Protein AF-A0A1I5HZZ1-F1 (afdb_monomer_lite)

Organism: Pseudonocardia ammonioxydans (NCBI:txid260086)

Sequence (172 aa):
MIRAGLGLAGTGWLLYQWGATQIGGWTLVTGLALVALAFKLRTWVHYKTVTVKTEGGHGPRYTAEHEIGHRKTAQHYGVPVGETWIAKDGSGNTKVYIPRDADPNLAGAIADGGRQAEGVGRDHYGCRSDQRTVRAAIRRGGDRKTIERMAADALRGGLGRDVDRLMNRGRL

Foldseek 3Di:
DDDDPPDPVVVVVVVVVVVVVVVVVVVVVVVVVVVVVVVVVCLVVFWDKDKQKFDFDDAQLLLLLLQLQLVLLCVVVVWDWDKWFADRRGIIITITIHTPPDQLLSQLLSLCRSVPSSHPPPPDPRSPVSVVSNVVSVVVVDDPVSSPVSSVVSCPVDCPVSSVVNVVPRMD

Secondary structure (DSSP, 8-state):
----SSHHHHHHHHHHHHHHHHHHHHHHHHHHHHHHHHHHHHHHHHEEEEEEEEPS-S-HHHHHHHHHHHHHHHHHTT--EEEEEE-TTS-EEEEEEEETTS-HHHHHHHHHHHHHHH-TT---GGGHHHHHHHHHHHHTT--HHHHHHHHHHHHTT-SHHHHHHHHHHSB-

pLDDT: mean 77.06, std 15.95, range [38.19, 96.19]

Structure (mmCIF, N/CA/C/O backbone):
data_AF-A0A1I5HZZ1-F1
#
_entry.id   AF-A0A1I5HZZ1-F1
#
loop_
_atom_site.group_PDB
_atom_site.id
_atom_site.type_symbol
_atom_site.label_atom_id
_atom_site.label_alt_id
_atom_site.label_comp_id
_atom_site.label_asym_id
_atom_site.label_entity_id
_atom_site.label_seq_id
_atom_site.pdbx_PDB_ins_code
_atom_site.Cartn_x
_atom_site.Cartn_y
_atom_site.Cartn_z
_atom_site.occupancy
_atom_site.B_iso_or_equiv
_atom_site.auth_seq_id
_atom_site.auth_comp_id
_atom_site.auth_asym_id
_atom_site.auth_atom_id
_atom_site.pdbx_PDB_model_num
ATOM 1 N N . MET A 1 1 ? -78.056 30.500 26.813 1.00 38.19 1 MET A N 1
ATOM 2 C CA . MET A 1 1 ? -76.830 31.157 26.308 1.00 38.19 1 MET A CA 1
ATOM 3 C C . MET A 1 1 ? -75.620 30.319 26.709 1.00 38.19 1 MET A C 1
ATOM 5 O O . MET A 1 1 ? -75.143 30.482 27.817 1.00 38.19 1 MET A O 1
ATOM 9 N N . ILE A 1 2 ? -75.154 29.386 25.870 1.00 45.94 2 ILE A N 1
ATOM 10 C CA . ILE A 1 2 ? -73.850 28.715 26.050 1.00 45.94 2 ILE A CA 1
ATOM 11 C C . ILE A 1 2 ? -73.292 28.435 24.652 1.00 45.94 2 ILE A C 1
ATOM 13 O O . ILE A 1 2 ? -73.740 27.505 23.989 1.00 45.94 2 ILE A O 1
ATOM 17 N N . ARG A 1 3 ? -72.368 29.269 24.165 1.00 45.94 3 ARG A N 1
ATOM 18 C CA . ARG A 1 3 ? -71.578 28.994 22.951 1.00 45.94 3 ARG A CA 1
ATOM 19 C C . ARG A 1 3 ? -70.377 29.945 22.878 1.00 45.94 3 ARG A C 1
ATOM 21 O O . ARG A 1 3 ? -70.405 30.923 22.148 1.00 45.94 3 ARG A O 1
ATOM 28 N N . ALA A 1 4 ? -69.339 29.679 23.673 1.00 46.47 4 ALA A N 1
ATOM 29 C CA . ALA A 1 4 ? -68.054 30.386 23.560 1.00 46.47 4 ALA A CA 1
ATOM 30 C C . ALA A 1 4 ? -66.855 29.609 24.158 1.00 46.47 4 ALA A C 1
ATOM 32 O O . ALA A 1 4 ? -65.923 30.221 24.660 1.00 46.47 4 ALA A O 1
ATOM 33 N N . GLY A 1 5 ? -66.870 28.267 24.157 1.00 46.94 5 GLY A N 1
ATOM 34 C CA . GLY A 1 5 ? -65.880 27.469 24.908 1.00 46.94 5 GLY A CA 1
ATOM 35 C C . GLY A 1 5 ? -64.911 26.589 24.107 1.00 46.94 5 GLY A C 1
ATOM 36 O O . GLY A 1 5 ? -64.039 25.983 24.712 1.00 46.94 5 GLY A O 1
ATOM 37 N N . LEU A 1 6 ? -65.042 26.466 22.779 1.00 47.16 6 LEU A N 1
ATOM 38 C CA . LEU A 1 6 ? -64.342 25.409 22.015 1.00 47.16 6 LEU A CA 1
ATOM 39 C C . LEU A 1 6 ? -63.227 25.895 21.067 1.00 47.16 6 LEU A C 1
ATOM 41 O O . LEU A 1 6 ? -62.548 25.072 20.464 1.00 47.16 6 LEU A O 1
ATOM 45 N N . GLY A 1 7 ? -62.993 27.206 20.941 1.00 45.53 7 GLY A N 1
ATOM 46 C CA . GLY A 1 7 ? -62.046 27.757 19.954 1.00 45.53 7 GLY A CA 1
ATOM 47 C C . GLY A 1 7 ? -60.572 27.820 20.382 1.00 45.53 7 GLY A C 1
ATOM 48 O O . GLY A 1 7 ? -59.697 27.869 19.524 1.00 45.53 7 GLY A O 1
ATOM 49 N N . LEU A 1 8 ? -60.279 27.813 21.688 1.00 49.84 8 LEU A N 1
ATOM 50 C CA . LEU A 1 8 ? -58.917 28.042 22.209 1.00 49.84 8 LEU A CA 1
ATOM 51 C C . LEU A 1 8 ? -58.166 26.754 22.587 1.00 49.84 8 LEU A C 1
ATOM 53 O O . LEU A 1 8 ? -56.939 26.736 22.586 1.00 49.84 8 LEU A O 1
ATOM 57 N N . ALA A 1 9 ? -58.879 25.658 22.862 1.00 51.81 9 ALA A N 1
ATOM 58 C CA . ALA A 1 9 ? -58.246 24.381 23.201 1.00 51.81 9 ALA A CA 1
ATOM 59 C C . ALA A 1 9 ? -57.642 23.676 21.967 1.00 51.81 9 ALA A C 1
ATOM 61 O O . ALA A 1 9 ? -56.579 23.065 22.058 1.00 51.81 9 ALA A O 1
ATOM 62 N N . GLY A 1 10 ? -58.282 23.797 20.796 1.00 48.94 10 GLY A N 1
ATOM 63 C CA . GLY A 1 10 ? -57.822 23.154 19.556 1.00 48.94 10 GLY A CA 1
ATOM 64 C C . GLY A 1 10 ? -56.589 23.813 18.925 1.00 48.94 10 GLY A C 1
ATOM 65 O O . GLY A 1 10 ? -55.725 23.124 18.387 1.00 48.94 10 GLY A O 1
ATOM 66 N N . THR A 1 11 ? -56.462 25.137 19.032 1.00 54.19 11 THR A N 1
ATOM 67 C CA . THR A 1 11 ? -55.308 25.898 18.521 1.00 54.19 11 THR A CA 1
ATOM 68 C C . THR A 1 11 ? -54.059 25.701 19.378 1.00 54.19 11 THR A C 1
ATOM 70 O O . THR A 1 11 ? -52.969 25.541 18.830 1.00 54.19 11 THR A O 1
ATOM 73 N N . GLY A 1 12 ? -54.206 25.609 20.705 1.00 51.59 12 GLY A N 1
ATOM 74 C CA . GLY A 1 12 ? -53.104 25.252 21.606 1.00 51.59 12 GLY A CA 1
ATOM 75 C C . GLY A 1 12 ? -52.553 23.842 21.355 1.00 51.59 12 GLY A C 1
ATOM 76 O O . GLY A 1 12 ? -51.338 23.650 21.346 1.00 51.59 12 GLY A O 1
ATOM 77 N N . TRP A 1 13 ? -53.427 22.868 21.070 1.00 52.28 13 TRP A N 1
ATOM 78 C CA . TRP A 1 13 ? -53.024 21.488 20.762 1.00 52.28 13 TRP A CA 1
ATOM 79 C C . TRP A 1 13 ? -52.240 21.375 19.446 1.00 52.28 13 TRP A C 1
ATOM 81 O O . TRP A 1 13 ? -51.224 20.683 19.382 1.00 52.28 13 TRP A O 1
ATOM 91 N N . LEU A 1 14 ? -52.667 22.097 18.404 1.00 54.00 14 LEU A N 1
ATOM 92 C CA . LEU A 1 14 ? -51.978 22.121 17.110 1.00 54.00 14 LEU A CA 1
ATOM 93 C C . LEU A 1 14 ? -50.608 22.809 17.192 1.00 54.00 14 LEU A C 1
ATOM 95 O O . LEU A 1 14 ? -49.645 22.302 16.621 1.00 54.00 14 LEU A O 1
ATOM 99 N N . LEU A 1 15 ? -50.486 23.907 17.947 1.00 54.59 15 LEU A N 1
ATOM 100 C CA . LEU A 1 15 ? -49.199 24.579 18.174 1.00 54.59 15 LEU A CA 1
ATOM 101 C C . LEU A 1 15 ? -48.235 23.721 19.007 1.00 54.59 15 LEU A C 1
ATOM 103 O O . LEU A 1 15 ? -47.040 23.690 18.714 1.00 54.59 15 LEU A O 1
ATOM 107 N N . TYR A 1 16 ? -48.746 22.978 19.993 1.00 57.38 16 TYR A N 1
ATOM 108 C CA . TYR A 1 16 ? -47.947 22.037 20.780 1.00 57.38 16 TYR A CA 1
ATOM 109 C C . TYR A 1 16 ? -47.425 20.874 19.925 1.00 57.38 16 TYR A C 1
ATOM 111 O O . TYR A 1 16 ? -46.239 20.552 19.988 1.00 57.38 16 TYR A O 1
ATOM 119 N N . GLN A 1 17 ? -48.266 20.285 19.065 1.00 53.75 17 GLN A N 1
ATOM 120 C CA . GLN A 1 17 ? -47.822 19.231 18.146 1.00 53.75 17 GLN A CA 1
ATOM 121 C C . GLN A 1 17 ? -46.825 19.736 17.098 1.00 53.75 17 GLN A C 1
ATOM 123 O O . GLN A 1 17 ? -45.867 19.024 16.785 1.00 53.75 17 GLN A O 1
ATOM 128 N N . TRP A 1 18 ? -47.003 20.958 16.587 1.00 54.66 18 TRP A N 1
ATOM 129 C CA . TRP A 1 18 ? -46.084 21.562 15.618 1.00 54.66 18 TRP A CA 1
ATOM 130 C C . TRP A 1 18 ? -44.724 21.905 16.249 1.00 54.66 18 TRP A C 1
ATOM 132 O O . TRP A 1 18 ? -43.676 21.594 15.685 1.00 54.66 18 TRP A O 1
ATOM 142 N N . GLY A 1 19 ? -44.720 22.449 17.470 1.00 54.47 19 GLY A N 1
ATOM 143 C CA . GLY A 1 19 ? -43.497 22.682 18.242 1.00 54.47 19 GLY A CA 1
ATOM 144 C C . GLY A 1 19 ? -42.768 21.382 18.598 1.00 54.47 19 GLY A C 1
ATOM 145 O O . GLY A 1 19 ? -41.557 21.284 18.414 1.00 54.47 19 GLY A O 1
ATOM 146 N N . ALA A 1 20 ? -43.499 20.351 19.032 1.00 57.69 20 ALA A N 1
ATOM 147 C CA . ALA A 1 20 ? -42.922 19.051 19.376 1.00 57.69 20 ALA A CA 1
ATOM 148 C C . ALA A 1 20 ? -42.320 18.323 18.159 1.00 57.69 20 ALA A C 1
ATOM 150 O O . ALA A 1 20 ? -41.257 17.712 18.277 1.00 57.69 20 ALA A O 1
ATOM 151 N N . THR A 1 21 ? -42.942 18.422 16.979 1.00 59.03 21 THR A N 1
ATOM 152 C CA . THR A 1 21 ? -42.395 17.835 15.740 1.00 59.03 21 THR A CA 1
ATOM 153 C C . THR A 1 21 ? -41.177 18.589 15.222 1.00 59.03 21 THR A C 1
ATOM 155 O O . THR A 1 21 ? -40.224 17.948 14.780 1.00 59.03 21 THR A O 1
ATOM 158 N N . GLN A 1 22 ? -41.144 19.921 15.328 1.00 56.81 22 GLN A N 1
ATOM 159 C CA . GLN A 1 22 ? -39.943 20.681 14.977 1.00 56.81 22 GLN A CA 1
ATOM 160 C C . GLN A 1 22 ? -38.786 20.386 15.935 1.00 56.81 22 GLN A C 1
ATOM 162 O O . GLN A 1 22 ? -37.688 20.079 15.476 1.00 56.81 22 GLN A O 1
ATOM 167 N N . ILE A 1 23 ? -39.019 20.399 17.250 1.00 61.19 23 ILE A N 1
ATOM 168 C CA . ILE A 1 23 ? -37.981 20.095 18.248 1.00 61.19 23 ILE A CA 1
ATOM 169 C C . ILE A 1 23 ? -37.481 18.652 18.086 1.00 61.19 23 ILE A C 1
ATOM 171 O O . ILE A 1 23 ? -36.270 18.423 18.069 1.00 61.19 23 ILE A O 1
ATOM 175 N N . GLY A 1 24 ? -38.382 17.685 17.889 1.00 60.75 24 GLY A N 1
ATOM 176 C CA . GLY A 1 24 ? -38.017 16.292 17.625 1.00 60.75 24 GLY A CA 1
ATOM 177 C C . GLY A 1 24 ? -37.206 16.131 16.336 1.00 60.75 24 GLY A C 1
ATOM 178 O O . GLY A 1 24 ? -36.183 15.448 16.339 1.00 60.75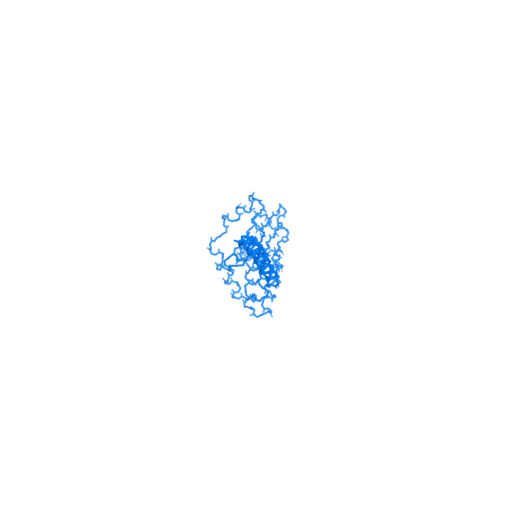 24 GLY A O 1
ATOM 179 N N . GLY A 1 25 ? -37.592 16.828 15.262 1.00 61.91 25 GLY A N 1
ATOM 180 C CA . GLY A 1 25 ? -36.862 16.845 13.993 1.00 61.91 25 GLY A CA 1
ATOM 181 C C . GLY A 1 25 ? -35.453 17.429 14.121 1.00 61.91 25 GLY A C 1
ATOM 182 O O . GLY A 1 25 ? -34.486 16.804 13.687 1.00 61.91 25 GLY A O 1
ATOM 183 N N . TRP A 1 26 ? -35.305 18.579 14.786 1.00 61.75 26 TRP A N 1
ATOM 184 C CA . TRP A 1 26 ? -33.999 19.201 15.029 1.00 61.75 26 TRP A CA 1
ATOM 185 C C . TRP A 1 26 ? -33.100 18.350 15.927 1.00 61.75 26 TRP A C 1
ATOM 187 O O . TRP A 1 26 ? -31.900 18.254 15.664 1.00 61.75 26 TRP A O 1
ATOM 197 N N . THR A 1 27 ? -33.664 17.683 16.936 1.00 68.00 27 THR A N 1
ATOM 198 C CA . THR A 1 27 ? -32.919 16.773 17.826 1.00 68.00 27 THR A CA 1
ATOM 199 C C . THR A 1 27 ? -32.408 15.545 17.068 1.00 68.00 27 THR A C 1
ATOM 201 O O . THR A 1 27 ? -31.275 15.112 17.263 1.00 68.00 27 THR A O 1
ATOM 204 N N . LEU A 1 28 ? -33.210 15.008 16.147 1.00 67.88 28 LEU A N 1
ATOM 205 C CA . LEU A 1 28 ? -32.839 13.844 15.341 1.00 67.88 28 LEU A CA 1
ATOM 206 C C . LEU A 1 28 ? -31.775 14.202 14.289 1.00 67.88 28 LEU A C 1
ATOM 208 O O . LEU A 1 28 ? -30.799 13.472 14.126 1.00 67.88 28 LEU A O 1
ATOM 212 N N . VAL A 1 29 ? -31.901 15.366 13.642 1.00 70.38 29 VAL A N 1
ATOM 213 C CA . VAL A 1 29 ? -30.904 15.882 12.686 1.00 70.38 29 VAL A CA 1
ATOM 214 C C . VAL A 1 29 ? -29.573 16.187 13.376 1.00 70.38 29 VAL A C 1
ATOM 216 O O . VAL A 1 29 ? -28.522 15.770 12.890 1.00 70.38 29 VAL A O 1
ATOM 219 N N . THR A 1 30 ? -29.592 16.869 14.524 1.00 72.44 30 THR A N 1
ATOM 220 C CA . THR A 1 30 ? -28.363 17.158 15.286 1.00 72.44 30 THR A CA 1
ATOM 221 C C . THR A 1 30 ? -27.743 15.892 15.871 1.00 72.44 30 THR A C 1
ATOM 223 O O . THR A 1 30 ? -26.526 15.733 15.794 1.00 72.44 30 THR A O 1
ATOM 226 N N . GLY A 1 31 ? -28.550 14.945 16.360 1.00 69.00 31 GLY A N 1
ATOM 227 C CA . GLY A 1 31 ? -28.080 13.634 16.811 1.00 69.00 31 GLY A CA 1
ATOM 228 C C . GLY A 1 31 ? -27.368 12.854 15.703 1.00 69.00 31 GLY A C 1
ATOM 229 O O . GLY A 1 31 ? -26.241 12.398 15.895 1.00 69.00 31 GLY A O 1
ATOM 230 N N . LEU A 1 32 ? -27.965 12.768 14.510 1.00 75.94 32 LEU A N 1
ATOM 231 C CA . LEU A 1 32 ? -27.339 12.120 13.352 1.00 75.94 32 LEU A CA 1
ATOM 232 C C . LEU A 1 32 ? -26.068 12.847 12.894 1.00 75.94 32 LEU A C 1
ATOM 234 O O . LEU A 1 32 ? -25.077 12.194 12.566 1.00 75.94 32 LEU A O 1
ATOM 238 N N . ALA A 1 33 ? -26.058 14.182 12.914 1.00 72.88 33 ALA A N 1
ATOM 239 C CA . ALA A 1 33 ? -24.875 14.971 12.580 1.00 72.88 33 ALA A CA 1
ATOM 240 C C . ALA A 1 33 ? -23.726 14.742 13.577 1.00 72.88 33 ALA A C 1
ATOM 242 O O . ALA A 1 33 ? -22.576 14.602 13.160 1.00 72.88 33 ALA A O 1
ATOM 243 N N . LEU A 1 34 ? -24.022 14.641 14.876 1.00 73.50 34 LEU A N 1
ATOM 244 C CA . LEU A 1 34 ? -23.034 14.331 15.913 1.00 73.50 34 LEU A CA 1
ATOM 245 C C . LEU A 1 34 ? -22.502 12.901 15.787 1.00 73.50 34 LEU A C 1
ATOM 247 O O . LEU A 1 34 ? -21.299 12.694 15.931 1.00 73.50 34 LEU A O 1
ATOM 251 N N . VAL A 1 35 ? -23.351 11.925 15.450 1.00 71.38 35 VAL A N 1
ATOM 252 C CA . VAL A 1 35 ? -22.917 10.545 15.171 1.00 71.38 35 VAL A CA 1
ATOM 253 C C . VAL A 1 35 ? -22.02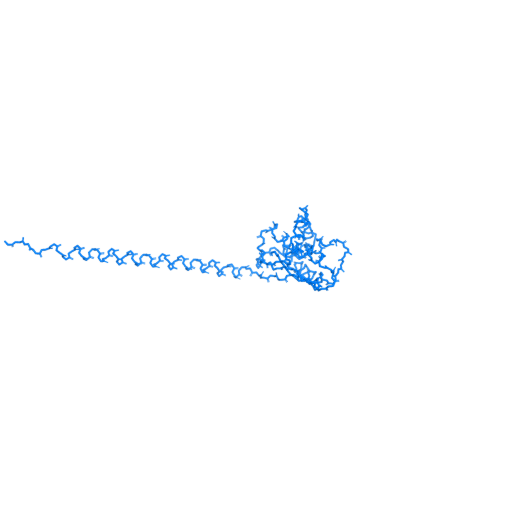8 10.492 13.926 1.00 71.38 35 VAL A C 1
ATOM 255 O O . VAL A 1 35 ? -20.971 9.862 13.955 1.00 71.38 35 VAL A O 1
ATOM 258 N N . ALA A 1 36 ? -22.392 11.198 12.853 1.00 67.81 36 ALA A N 1
ATOM 259 C CA . ALA A 1 36 ? -21.577 11.290 11.643 1.00 67.81 36 ALA A CA 1
ATOM 260 C C . ALA A 1 36 ? -20.233 11.991 11.905 1.00 67.81 36 ALA A C 1
ATOM 262 O O . ALA A 1 36 ? -19.191 11.542 11.420 1.00 67.81 36 ALA A O 1
ATOM 263 N N . LEU A 1 37 ? -20.231 13.056 12.711 1.00 70.69 37 LEU A N 1
ATOM 264 C CA . LEU A 1 37 ? -19.018 13.752 13.131 1.00 70.69 37 LEU A CA 1
ATOM 265 C C . LEU A 1 37 ? -18.139 12.859 14.014 1.00 70.69 37 LEU A C 1
ATOM 267 O O . LEU A 1 37 ? -16.935 12.795 13.787 1.00 70.69 37 LEU A O 1
ATOM 271 N N . ALA A 1 38 ? -18.718 12.125 14.964 1.00 68.44 38 ALA A N 1
ATOM 272 C CA . ALA A 1 38 ? -18.000 11.177 15.813 1.00 68.44 38 ALA A CA 1
ATOM 273 C C . ALA A 1 38 ? -17.410 10.019 14.997 1.00 68.44 38 ALA A C 1
ATOM 275 O O . ALA A 1 38 ? -16.262 9.636 15.216 1.00 68.44 38 ALA A O 1
ATOM 276 N N . PHE A 1 39 ? -18.144 9.509 14.006 1.00 65.06 39 PHE A N 1
ATOM 277 C CA . PHE A 1 39 ? -17.643 8.505 13.069 1.00 65.06 39 PHE A CA 1
ATOM 278 C C . PHE A 1 39 ? -16.470 9.050 12.244 1.00 65.06 39 PHE A C 1
ATOM 280 O O . PHE A 1 39 ? -15.431 8.399 12.136 1.00 65.06 39 PHE A O 1
ATOM 287 N N . LYS A 1 40 ? -16.587 10.282 11.732 1.00 59.25 40 LYS A N 1
ATOM 288 C CA . LYS A 1 40 ? -15.519 10.964 10.989 1.00 59.25 40 LYS A CA 1
ATOM 289 C C . LYS A 1 40 ? -14.298 11.250 11.870 1.00 59.25 40 LYS A C 1
ATOM 291 O O . LYS A 1 40 ? -13.174 11.037 11.446 1.00 59.25 40 LYS A O 1
ATOM 296 N N . LEU A 1 41 ? -14.479 11.678 13.114 1.00 60.53 41 LEU A N 1
ATOM 297 C CA . LEU A 1 41 ? -13.366 11.893 14.041 1.00 60.53 41 LEU A CA 1
ATOM 298 C C . LEU A 1 41 ? -12.702 10.568 14.432 1.00 60.53 41 LEU A C 1
ATOM 300 O O . LEU A 1 41 ? -11.476 10.485 14.462 1.00 60.53 41 LEU A O 1
ATOM 304 N N . ARG A 1 42 ? -13.480 9.502 14.651 1.00 57.31 42 ARG A N 1
ATOM 305 C CA . ARG A 1 42 ? -12.950 8.167 14.954 1.00 57.31 42 ARG A CA 1
ATOM 306 C C . ARG A 1 42 ? -12.087 7.622 13.816 1.00 57.31 42 ARG A C 1
ATOM 308 O O . ARG A 1 42 ? -11.000 7.115 14.086 1.00 57.31 42 ARG A O 1
ATOM 315 N N . THR A 1 43 ? -12.510 7.775 12.560 1.00 56.81 43 THR A N 1
ATOM 316 C CA . THR A 1 43 ? -11.700 7.365 11.399 1.00 56.81 43 THR A CA 1
ATOM 317 C C . THR A 1 43 ? -10.430 8.203 11.240 1.00 56.81 43 THR A C 1
ATOM 319 O O . THR A 1 43 ? -9.409 7.685 10.807 1.00 56.81 43 THR A O 1
ATOM 322 N N . TRP A 1 44 ? -10.412 9.464 11.665 1.00 54.72 44 TRP A N 1
ATOM 323 C CA . TRP A 1 44 ? -9.178 10.261 11.656 1.00 54.72 44 TRP A CA 1
ATOM 324 C C . TRP A 1 44 ? -8.225 9.929 12.812 1.00 54.72 44 TRP A C 1
ATOM 326 O O . TRP A 1 44 ? -7.007 9.968 12.642 1.00 54.72 44 TRP A O 1
ATOM 336 N N . VAL A 1 45 ? -8.752 9.569 13.984 1.00 56.44 45 VAL A N 1
ATOM 337 C CA . VAL A 1 45 ? -7.934 9.193 15.150 1.00 56.44 45 VAL A CA 1
ATOM 338 C C . VAL A 1 45 ? -7.334 7.794 14.988 1.00 56.44 45 VAL A C 1
ATOM 340 O O . VAL A 1 45 ? -6.201 7.565 15.411 1.00 56.44 45 VAL A O 1
ATOM 343 N N . HIS A 1 46 ? -8.066 6.858 14.380 1.00 56.97 46 HIS A N 1
ATOM 344 C CA . HIS A 1 46 ? -7.643 5.456 14.297 1.00 56.97 46 HIS A CA 1
ATOM 345 C C . HIS A 1 46 ? -6.671 5.171 13.157 1.00 56.97 46 HIS A C 1
ATOM 347 O O . HIS A 1 46 ? -5.948 4.190 13.242 1.00 56.97 46 HIS A O 1
ATOM 353 N N . TYR A 1 47 ? -6.591 6.014 12.129 1.00 54.94 47 TYR A N 1
ATOM 354 C CA . TYR A 1 47 ? -5.755 5.749 10.961 1.00 54.94 47 TYR A CA 1
ATOM 355 C C . TYR A 1 47 ? -4.539 6.683 10.914 1.00 54.94 47 TYR A C 1
ATOM 357 O O . TYR A 1 47 ? -4.594 7.860 11.272 1.00 54.94 47 TYR A O 1
ATOM 365 N N . LYS A 1 48 ? -3.401 6.145 10.481 1.00 64.81 48 LYS A N 1
ATOM 366 C CA . LYS A 1 48 ? -2.201 6.889 10.111 1.00 64.81 48 LYS A CA 1
ATOM 367 C C . LYS A 1 48 ? -2.097 6.874 8.590 1.00 64.81 48 LYS A C 1
ATOM 369 O O . LYS A 1 48 ? -2.005 5.810 7.981 1.00 64.81 48 LYS A O 1
ATOM 374 N N . THR A 1 49 ? -2.065 8.054 7.981 1.00 61.25 49 THR A N 1
ATOM 375 C CA . THR A 1 49 ? -1.706 8.180 6.566 1.00 61.25 49 THR A CA 1
ATOM 376 C C . THR A 1 49 ? -0.238 7.808 6.408 1.00 61.25 49 THR A C 1
ATOM 378 O O . THR A 1 49 ? 0.637 8.447 7.003 1.00 61.25 49 THR A O 1
ATOM 381 N N . VAL A 1 50 ? 0.034 6.768 5.628 1.00 62.88 50 VAL A N 1
ATOM 382 C CA . VAL A 1 50 ? 1.389 6.394 5.229 1.00 62.88 50 VAL A CA 1
ATOM 383 C C . VAL A 1 50 ? 1.497 6.645 3.734 1.00 62.88 50 VAL A C 1
ATOM 385 O O . VAL A 1 50 ? 0.770 6.077 2.924 1.00 62.88 50 VAL A O 1
ATOM 388 N N . THR A 1 51 ? 2.378 7.575 3.399 1.00 64.75 51 THR A N 1
ATOM 389 C CA . THR A 1 51 ? 2.710 7.942 2.027 1.00 64.75 51 THR A CA 1
ATOM 390 C C . THR A 1 51 ? 3.946 7.143 1.655 1.00 64.75 51 THR A C 1
ATOM 392 O O . THR A 1 51 ? 5.016 7.387 2.222 1.00 64.75 51 THR A O 1
ATOM 395 N N . VAL A 1 52 ? 3.787 6.169 0.766 1.00 62.81 52 VAL A N 1
ATOM 396 C CA . VAL A 1 52 ? 4.895 5.358 0.264 1.00 62.81 52 VAL A CA 1
ATOM 397 C C . VAL A 1 52 ? 5.327 5.956 -1.069 1.00 62.81 52 VAL A C 1
ATOM 399 O O . VAL A 1 52 ? 4.477 6.202 -1.919 1.00 62.81 52 VAL A O 1
ATOM 402 N N . LYS A 1 53 ? 6.610 6.307 -1.188 1.00 62.25 53 LYS A N 1
ATOM 403 C CA . LYS A 1 53 ? 7.147 7.065 -2.323 1.00 62.25 53 LYS A CA 1
ATOM 404 C C . LYS A 1 53 ? 8.323 6.332 -2.936 1.00 62.25 53 LYS A C 1
ATOM 406 O O . LYS A 1 53 ? 9.304 6.091 -2.228 1.00 62.25 53 LYS A O 1
ATOM 411 N N . THR A 1 54 ? 8.290 6.164 -4.250 1.00 57.81 54 THR A N 1
ATOM 412 C CA . THR A 1 54 ? 9.489 5.884 -5.039 1.00 57.81 54 THR A CA 1
ATOM 413 C C . THR A 1 54 ? 10.137 7.199 -5.492 1.00 57.81 54 THR A C 1
ATOM 415 O O . THR A 1 54 ? 9.542 7.988 -6.232 1.00 57.81 54 THR A O 1
ATOM 418 N N . GLU A 1 55 ? 11.376 7.453 -5.061 1.00 61.31 55 GLU A N 1
ATOM 419 C CA . GLU A 1 55 ? 12.214 8.524 -5.627 1.00 61.31 55 GLU A CA 1
ATOM 420 C C . GLU A 1 55 ? 12.587 8.158 -7.080 1.00 61.31 55 GLU A C 1
ATOM 422 O O . GLU A 1 55 ? 12.742 6.981 -7.390 1.00 61.31 55 GLU A O 1
ATOM 427 N N . GLY A 1 56 ? 12.655 9.128 -8.000 1.00 52.00 56 GLY A N 1
ATOM 428 C CA . GLY A 1 56 ? 12.859 8.861 -9.435 1.00 52.00 56 GLY A CA 1
ATOM 429 C C . GLY A 1 56 ? 14.158 8.102 -9.765 1.00 52.00 56 GLY A C 1
ATOM 430 O O . GLY A 1 56 ? 15.068 8.013 -8.944 1.00 52.00 56 GLY A O 1
ATOM 431 N N . GLY A 1 57 ? 14.256 7.570 -10.993 1.00 54.72 57 GLY A N 1
ATOM 432 C CA . GLY A 1 57 ? 15.467 6.887 -11.492 1.00 54.72 57 GLY A CA 1
ATOM 433 C C . GLY A 1 57 ? 15.285 5.443 -11.980 1.00 54.72 57 GLY A C 1
ATOM 434 O O . GLY A 1 57 ? 16.257 4.829 -12.411 1.00 54.72 57 GLY A O 1
ATOM 435 N N . HIS A 1 58 ? 14.061 4.903 -11.950 1.00 62.59 58 HIS A N 1
ATOM 436 C CA . HIS A 1 58 ? 13.790 3.483 -12.238 1.00 62.59 58 HIS A CA 1
ATOM 437 C C . HIS A 1 58 ? 13.115 3.234 -13.591 1.00 62.59 58 HIS A C 1
ATOM 439 O O . HIS A 1 58 ? 13.100 2.107 -14.061 1.00 62.59 58 HIS A O 1
ATOM 445 N N . GLY A 1 59 ? 12.600 4.277 -14.249 1.00 75.75 59 GLY A N 1
ATOM 446 C CA . GLY A 1 59 ? 11.784 4.167 -15.459 1.00 75.75 59 GLY A CA 1
ATOM 447 C C . GLY A 1 59 ? 10.285 4.044 -15.126 1.00 75.75 59 GLY A C 1
ATOM 448 O O . GLY A 1 59 ? 9.927 3.288 -14.224 1.00 75.75 59 GLY A O 1
ATOM 449 N N . PRO A 1 60 ? 9.380 4.740 -15.845 1.00 82.12 60 PRO A N 1
ATOM 450 C CA . PRO A 1 60 ? 7.972 4.871 -15.442 1.00 82.12 60 PRO A CA 1
ATOM 451 C C . PRO A 1 60 ? 7.220 3.551 -15.238 1.00 82.12 60 PRO A C 1
ATOM 453 O O . PRO A 1 60 ? 6.369 3.460 -14.359 1.00 82.12 60 PRO A O 1
ATOM 456 N N . ARG A 1 61 ? 7.548 2.513 -16.020 1.00 85.88 61 ARG A N 1
ATOM 457 C CA . ARG A 1 61 ? 6.901 1.199 -15.904 1.00 85.88 61 ARG A CA 1
ATOM 458 C C . ARG A 1 61 ? 7.237 0.494 -14.592 1.00 85.88 61 ARG A C 1
ATOM 460 O O . ARG A 1 61 ? 6.345 -0.072 -13.975 1.00 85.88 61 ARG A O 1
ATOM 467 N N . TYR A 1 62 ? 8.489 0.567 -14.157 1.00 85.12 62 TYR A N 1
ATOM 468 C CA . TYR A 1 62 ? 8.920 -0.050 -12.905 1.00 85.12 62 TYR A CA 1
ATOM 469 C C . TYR A 1 62 ? 8.322 0.665 -11.706 1.00 85.12 62 TYR A C 1
ATOM 471 O O . TYR A 1 62 ? 7.778 0.031 -10.811 1.00 85.12 62 TYR A O 1
ATOM 479 N N . THR A 1 63 ? 8.312 1.994 -11.745 1.00 86.88 63 THR A N 1
ATOM 480 C CA . THR A 1 63 ? 7.599 2.798 -10.754 1.00 86.88 63 THR A CA 1
ATOM 481 C C . THR A 1 63 ? 6.116 2.437 -10.715 1.00 86.88 63 THR A C 1
ATOM 483 O O . THR A 1 63 ? 5.539 2.314 -9.643 1.00 86.88 63 THR A O 1
ATOM 486 N N . ALA A 1 64 ? 5.485 2.195 -11.867 1.00 88.88 64 ALA A N 1
ATOM 487 C CA . ALA A 1 64 ? 4.100 1.743 -11.897 1.00 88.88 64 ALA A CA 1
ATOM 488 C C . ALA A 1 64 ? 3.923 0.361 -11.251 1.00 88.88 64 ALA A C 1
ATOM 490 O O . ALA A 1 64 ? 3.005 0.186 -10.457 1.00 88.88 64 ALA A O 1
ATOM 491 N N . GLU A 1 65 ? 4.787 -0.610 -11.550 1.00 90.00 65 GLU A N 1
ATOM 492 C CA . GLU A 1 65 ? 4.773 -1.933 -10.907 1.00 90.00 65 GLU A CA 1
ATOM 493 C C . GLU A 1 65 ? 4.921 -1.815 -9.385 1.00 90.00 65 GLU A C 1
ATOM 495 O O . GLU A 1 65 ? 4.103 -2.363 -8.644 1.00 90.00 65 GLU A O 1
ATOM 500 N N . HIS A 1 66 ? 5.883 -1.016 -8.929 1.00 90.62 66 HIS A N 1
ATOM 501 C CA . HIS A 1 66 ? 6.149 -0.737 -7.522 1.00 90.62 66 HIS A CA 1
ATOM 502 C C . HIS A 1 66 ? 4.937 -0.118 -6.802 1.00 90.62 66 HIS A C 1
ATOM 504 O O . HIS A 1 66 ? 4.454 -0.641 -5.795 1.00 90.62 66 HIS A O 1
ATOM 510 N N . GLU A 1 67 ? 4.370 0.959 -7.346 1.00 91.25 67 GLU A N 1
ATOM 511 C CA . GLU A 1 67 ? 3.230 1.649 -6.734 1.00 91.25 67 GLU A CA 1
ATOM 512 C C . GLU A 1 67 ? 1.954 0.787 -6.741 1.00 91.25 67 GLU A C 1
ATOM 514 O O . GLU A 1 67 ? 1.186 0.758 -5.770 1.00 91.25 67 GLU A O 1
ATOM 519 N N . ILE A 1 68 ? 1.749 -0.003 -7.800 1.00 92.62 68 ILE A N 1
ATOM 520 C CA . ILE A 1 68 ? 0.684 -1.012 -7.840 1.00 92.62 68 ILE A CA 1
ATOM 521 C C . ILE A 1 68 ? 0.906 -2.100 -6.788 1.00 92.62 68 ILE A C 1
ATOM 523 O O . ILE A 1 68 ? -0.075 -2.570 -6.207 1.00 92.62 68 ILE A O 1
ATOM 527 N N . GLY A 1 69 ? 2.155 -2.468 -6.503 1.00 93.25 69 GLY A N 1
ATOM 528 C CA . GLY A 1 69 ? 2.510 -3.404 -5.441 1.00 93.25 69 GLY A CA 1
ATOM 529 C C . GLY A 1 69 ? 1.979 -2.963 -4.078 1.00 93.25 69 GLY A C 1
ATOM 530 O O . GLY A 1 69 ? 1.248 -3.710 -3.425 1.00 93.25 69 GLY A O 1
ATOM 531 N N . HIS A 1 70 ? 2.250 -1.717 -3.677 1.00 93.31 70 HIS A N 1
ATOM 532 C CA . HIS A 1 70 ? 1.700 -1.154 -2.436 1.00 93.31 70 HIS A CA 1
ATOM 533 C C . HIS A 1 70 ? 0.174 -1.132 -2.440 1.00 93.31 70 HIS A C 1
ATOM 535 O O . HIS A 1 70 ? -0.464 -1.554 -1.469 1.00 93.31 70 HIS A O 1
ATOM 541 N N . ARG A 1 71 ? -0.418 -0.651 -3.541 1.00 94.12 71 ARG A N 1
ATOM 542 C CA . ARG A 1 71 ? -1.871 -0.542 -3.690 1.00 94.12 71 ARG A CA 1
ATOM 543 C C . ARG A 1 71 ? -2.550 -1.896 -3.533 1.00 94.12 71 ARG A C 1
ATOM 545 O O . ARG A 1 71 ? -3.521 -1.996 -2.785 1.00 94.12 71 ARG A O 1
ATOM 552 N N . LYS A 1 72 ? -2.063 -2.925 -4.226 1.00 94.12 72 LYS A N 1
ATOM 553 C CA . LYS A 1 72 ? -2.659 -4.262 -4.180 1.00 94.12 72 LYS A CA 1
ATOM 554 C C . LYS A 1 72 ? -2.537 -4.893 -2.814 1.00 94.12 72 LYS A C 1
ATOM 556 O O . LYS A 1 72 ? -3.533 -5.409 -2.318 1.00 94.12 72 LYS A O 1
ATOM 561 N N . THR A 1 73 ? -1.372 -4.795 -2.184 1.00 94.44 73 THR A N 1
ATOM 562 C CA . THR A 1 73 ? -1.200 -5.331 -0.834 1.00 94.44 73 THR A CA 1
ATOM 563 C C . THR A 1 73 ? -2.125 -4.646 0.162 1.00 94.44 73 THR A C 1
ATOM 565 O O . THR A 1 73 ? -2.761 -5.322 0.966 1.00 94.44 73 THR A O 1
ATOM 568 N N . ALA A 1 74 ? -2.292 -3.325 0.070 1.00 93.38 74 ALA A N 1
ATOM 569 C CA . ALA A 1 74 ? -3.255 -2.613 0.902 1.00 93.38 74 ALA A CA 1
ATOM 570 C C . ALA A 1 74 ? -4.699 -3.085 0.648 1.00 93.38 74 ALA A C 1
ATOM 572 O O . ALA A 1 74 ? -5.398 -3.448 1.593 1.00 93.38 74 ALA A O 1
ATOM 573 N N . GLN A 1 75 ? -5.129 -3.153 -0.615 1.00 93.44 75 GLN A N 1
ATOM 574 C CA . GLN A 1 75 ? -6.484 -3.583 -0.979 1.00 93.44 75 GLN A CA 1
ATOM 575 C C . GLN A 1 75 ? -6.790 -5.023 -0.552 1.00 93.44 75 GLN A C 1
ATOM 577 O O . GLN A 1 75 ? -7.881 -5.283 -0.050 1.00 93.44 75 GLN A O 1
ATOM 582 N N . HIS A 1 76 ? -5.831 -5.938 -0.716 1.00 94.62 76 HIS A N 1
ATOM 583 C CA . HIS A 1 76 ? -5.970 -7.348 -0.336 1.00 94.62 76 HIS A CA 1
ATOM 584 C C . HIS A 1 76 ? -6.277 -7.514 1.153 1.00 94.62 76 HIS A C 1
ATOM 586 O O . HIS A 1 76 ? -7.133 -8.309 1.528 1.00 94.62 76 HIS A O 1
ATOM 592 N N . TYR A 1 77 ? -5.643 -6.701 1.999 1.00 92.81 77 TYR A N 1
ATOM 593 C CA . TYR A 1 77 ? -5.855 -6.709 3.447 1.00 92.81 77 TYR A CA 1
ATOM 594 C C . TYR A 1 77 ? -6.901 -5.692 3.929 1.00 92.81 77 TYR A C 1
ATOM 596 O O . TYR A 1 77 ? -6.936 -5.353 5.112 1.00 92.81 77 TYR A O 1
ATOM 604 N N . GLY A 1 78 ? -7.756 -5.187 3.033 1.00 91.31 78 GLY A N 1
ATOM 605 C CA . GLY A 1 78 ? -8.853 -4.282 3.390 1.00 91.31 78 GLY A CA 1
ATOM 606 C C . GLY A 1 78 ? -8.404 -2.901 3.879 1.00 91.31 78 GLY A C 1
ATOM 607 O O . GLY A 1 78 ? -9.185 -2.186 4.506 1.00 91.31 78 GLY A O 1
ATOM 608 N N . VAL A 1 79 ? -7.160 -2.507 3.603 1.00 90.69 79 VAL A N 1
ATOM 609 C CA . VAL A 1 79 ? -6.622 -1.192 3.956 1.00 90.69 79 VAL A CA 1
ATOM 610 C C . VAL A 1 79 ? -7.058 -0.172 2.901 1.00 90.69 79 VAL A C 1
ATOM 612 O O . VAL A 1 79 ? -6.766 -0.356 1.715 1.00 90.69 79 VAL A O 1
ATOM 615 N N . PRO A 1 80 ? -7.731 0.925 3.296 1.00 89.25 80 PRO A N 1
ATOM 616 C CA . PRO A 1 80 ? -8.143 1.948 2.349 1.00 89.25 80 PRO A CA 1
ATOM 617 C C . PRO A 1 80 ? -6.942 2.569 1.626 1.00 89.25 80 PRO A C 1
ATOM 619 O O . PRO A 1 80 ? -5.944 2.952 2.245 1.00 89.25 80 PRO A O 1
ATOM 622 N N . VAL A 1 81 ? -7.074 2.715 0.308 1.00 89.00 81 VAL A N 1
ATOM 623 C CA . VAL A 1 81 ? -6.105 3.398 -0.557 1.00 89.00 81 VAL A CA 1
ATOM 624 C C . VAL A 1 81 ? -6.716 4.717 -1.011 1.00 89.00 81 VAL A C 1
ATOM 626 O O . VAL A 1 81 ? -7.866 4.746 -1.442 1.00 89.00 81 VAL A O 1
ATOM 629 N N . GLY A 1 82 ? -5.960 5.806 -0.891 1.00 87.56 82 GLY A N 1
ATOM 630 C CA . GLY A 1 82 ? -6.403 7.133 -1.314 1.00 87.56 82 GLY A CA 1
ATOM 631 C C . GLY A 1 82 ? -6.121 7.395 -2.785 1.00 87.56 82 GLY A C 1
ATOM 632 O O . GLY A 1 82 ? -7.034 7.553 -3.583 1.00 87.56 82 GLY A O 1
ATOM 633 N N . GLU A 1 83 ? -4.840 7.464 -3.129 1.00 88.69 83 GLU A N 1
ATOM 634 C CA . GLU A 1 83 ? -4.374 7.815 -4.468 1.00 88.69 83 GLU A CA 1
ATOM 635 C C . GLU A 1 83 ? -3.076 7.068 -4.756 1.00 88.69 83 GLU A C 1
ATOM 637 O O . GLU A 1 83 ? -2.196 7.007 -3.891 1.00 88.69 83 GLU A O 1
ATOM 642 N N . THR A 1 84 ? -2.962 6.553 -5.976 1.00 91.50 84 THR A N 1
ATOM 643 C CA . THR A 1 84 ? -1.737 5.987 -6.546 1.00 91.50 84 THR A CA 1
ATOM 644 C C . THR A 1 84 ? -1.415 6.773 -7.813 1.00 91.50 84 THR A C 1
ATOM 646 O O . THR A 1 84 ? -2.264 6.855 -8.697 1.00 91.50 84 THR A O 1
ATOM 649 N N . TRP A 1 85 ? -0.220 7.343 -7.939 1.00 91.56 85 TRP A N 1
ATOM 650 C CA . TRP A 1 85 ? 0.188 8.068 -9.147 1.00 91.56 85 TRP A CA 1
ATOM 651 C C . TRP A 1 85 ? 1.640 7.794 -9.528 1.00 91.56 85 TRP A C 1
ATOM 653 O O . TRP A 1 85 ? 2.451 7.406 -8.689 1.00 91.56 85 TRP A O 1
ATOM 663 N N . ILE A 1 86 ? 1.950 8.026 -10.804 1.00 87.94 86 ILE A N 1
ATOM 664 C CA . ILE A 1 86 ? 3.312 8.036 -11.347 1.00 87.94 86 ILE A CA 1
ATOM 665 C C . ILE A 1 86 ? 3.537 9.314 -12.158 1.00 87.94 86 ILE A C 1
ATOM 667 O O . ILE A 1 86 ? 2.644 9.787 -12.865 1.00 87.94 86 ILE A O 1
ATOM 671 N N . ALA A 1 87 ? 4.727 9.887 -12.056 1.00 84.69 87 ALA A N 1
ATOM 672 C CA . ALA A 1 87 ? 5.160 11.002 -12.880 1.00 84.69 87 ALA A CA 1
ATOM 673 C C . ALA A 1 87 ? 6.043 10.519 -14.034 1.00 84.69 87 ALA A C 1
ATOM 675 O O . ALA A 1 87 ? 6.579 9.409 -14.049 1.00 84.69 87 ALA A O 1
ATOM 676 N N . LYS A 1 88 ? 6.198 11.392 -15.036 1.00 77.25 88 LYS A N 1
ATOM 677 C CA . LYS A 1 88 ? 6.982 11.107 -16.247 1.00 77.25 88 LYS A CA 1
ATOM 678 C C . LYS A 1 88 ? 8.472 10.899 -15.967 1.00 77.25 88 LYS A C 1
ATOM 680 O O . LYS A 1 88 ? 9.139 10.235 -16.751 1.00 77.25 88 LYS A O 1
ATOM 685 N N . ASP A 1 89 ? 8.976 11.447 -14.866 1.00 80.94 89 ASP A N 1
ATOM 686 C CA . ASP A 1 89 ? 10.357 11.279 -14.402 1.00 80.94 89 ASP A CA 1
ATOM 687 C C . ASP A 1 89 ? 10.602 9.927 -13.698 1.00 80.94 89 ASP A C 1
ATOM 689 O O . ASP A 1 89 ? 11.717 9.642 -13.258 1.00 80.94 89 ASP A O 1
ATOM 693 N N . GLY A 1 90 ? 9.574 9.075 -13.600 1.00 75.19 90 GLY A N 1
ATOM 694 C CA . GLY A 1 90 ? 9.650 7.795 -12.906 1.00 75.19 90 GLY A CA 1
ATOM 695 C C . GLY A 1 90 ? 9.589 7.919 -11.385 1.00 75.19 90 GLY A C 1
ATOM 696 O O . GLY A 1 90 ? 9.922 6.955 -10.701 1.00 75.19 90 GLY A O 1
ATOM 697 N N . SER A 1 91 ? 9.180 9.065 -10.837 1.00 82.06 91 SER A N 1
ATOM 698 C CA . SER A 1 91 ? 8.738 9.142 -9.443 1.00 82.06 91 SER A CA 1
ATOM 699 C C . SER A 1 91 ? 7.296 8.654 -9.306 1.00 82.06 91 SER A C 1
ATOM 701 O O . SER A 1 91 ? 6.504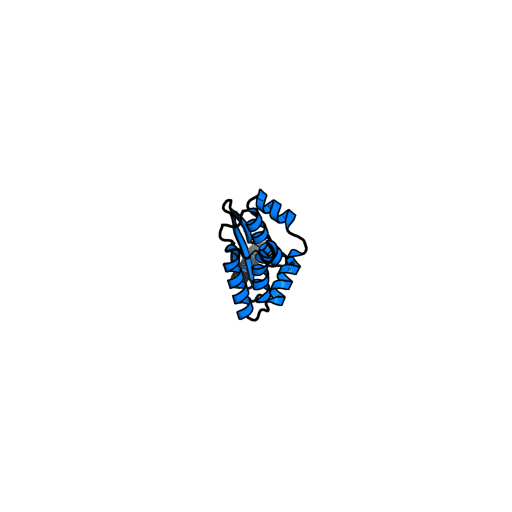 8.719 -10.251 1.00 82.06 91 SER A O 1
ATOM 703 N N . GLY A 1 92 ? 6.964 8.115 -8.140 1.00 85.06 92 GLY A N 1
ATOM 704 C CA . GLY A 1 92 ? 5.658 7.532 -7.863 1.00 85.06 92 GLY A CA 1
ATOM 705 C C . GLY A 1 92 ? 5.249 7.750 -6.421 1.00 85.06 92 GLY A C 1
ATOM 706 O O . GLY A 1 92 ? 6.068 8.116 -5.567 1.00 85.06 92 GLY A O 1
ATOM 707 N N . ASN A 1 93 ? 3.955 7.589 -6.165 1.00 87.56 93 ASN A N 1
ATOM 708 C CA . ASN A 1 93 ? 3.455 7.611 -4.806 1.00 87.56 93 ASN A CA 1
ATOM 709 C C . ASN A 1 93 ? 2.126 6.872 -4.647 1.00 87.56 93 ASN A C 1
ATOM 711 O O . ASN A 1 93 ? 1.181 7.110 -5.406 1.00 87.56 93 ASN A O 1
ATOM 715 N N . THR A 1 94 ? 2.008 6.132 -3.546 1.00 88.94 94 THR A N 1
ATOM 716 C CA . THR A 1 94 ? 0.774 5.486 -3.100 1.00 88.94 94 THR A CA 1
ATOM 717 C C . THR A 1 94 ? 0.445 5.899 -1.672 1.00 88.94 94 THR A C 1
ATOM 719 O O . THR A 1 94 ? 1.207 5.682 -0.726 1.00 88.94 94 THR A O 1
ATOM 722 N N . LYS A 1 95 ? -0.733 6.504 -1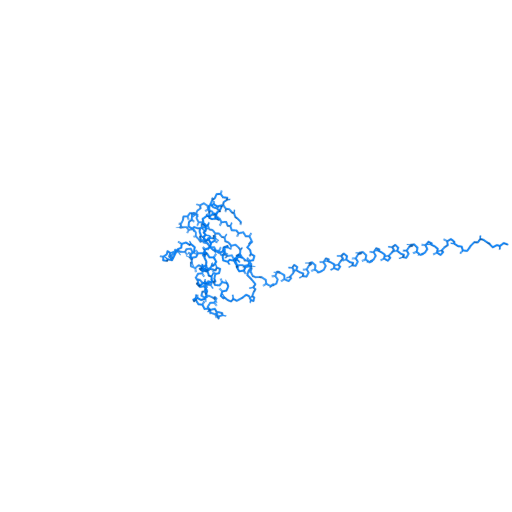.501 1.00 87.88 95 LYS A N 1
ATOM 723 C CA . LYS A 1 95 ? -1.279 6.884 -0.192 1.00 87.88 95 LYS A CA 1
ATOM 724 C C . LYS A 1 95 ? -2.152 5.760 0.346 1.00 87.88 95 LYS A C 1
ATOM 726 O O . LYS A 1 95 ? -3.197 5.459 -0.233 1.00 87.88 95 LYS A O 1
ATOM 731 N N . VAL A 1 96 ? -1.767 5.210 1.491 1.00 87.81 96 VAL A N 1
ATOM 732 C CA . VAL A 1 96 ? -2.542 4.200 2.222 1.00 87.81 96 VAL A CA 1
ATOM 733 C C . VAL A 1 96 ? -2.912 4.707 3.613 1.00 87.81 96 VAL A C 1
ATOM 735 O O . VAL A 1 96 ? -2.165 5.466 4.239 1.00 87.81 96 VAL A O 1
ATOM 738 N N . TYR A 1 97 ? -4.069 4.282 4.113 1.00 85.50 97 TYR A N 1
ATOM 739 C CA . TYR A 1 97 ? -4.556 4.641 5.444 1.00 85.50 97 TYR A CA 1
ATOM 740 C C . TYR A 1 97 ? -4.482 3.416 6.346 1.00 85.50 97 TYR A C 1
ATOM 742 O O . TYR A 1 97 ? -5.396 2.599 6.366 1.00 85.50 97 TYR A O 1
ATOM 750 N N . ILE A 1 98 ? -3.385 3.276 7.089 1.00 82.62 98 ILE A N 1
ATOM 751 C CA . ILE A 1 98 ? -3.147 2.108 7.945 1.00 82.62 98 ILE A CA 1
ATOM 752 C C . ILE A 1 98 ? -3.656 2.420 9.359 1.00 82.62 98 ILE A C 1
ATOM 754 O O . ILE A 1 98 ? -3.271 3.459 9.901 1.00 82.62 98 ILE A O 1
ATOM 758 N N . PRO A 1 99 ? -4.485 1.567 9.987 1.00 79.25 99 PRO A N 1
ATOM 759 C CA . PRO A 1 99 ? -4.847 1.727 11.394 1.00 79.25 99 PRO A CA 1
ATOM 760 C C . PRO A 1 99 ? -3.605 1.863 12.296 1.00 79.25 99 PRO A C 1
ATOM 762 O O . PRO A 1 99 ? -2.578 1.227 12.065 1.00 79.25 99 PRO A O 1
ATOM 765 N N . ARG A 1 100 ? -3.649 2.712 13.324 1.00 76.94 100 ARG A N 1
ATOM 766 C CA . ARG A 1 100 ? -2.510 2.957 14.234 1.00 76.94 100 ARG A CA 1
ATOM 767 C C . ARG A 1 100 ? -2.142 1.723 15.058 1.00 76.94 100 ARG A C 1
ATOM 769 O O . ARG A 1 100 ? -0.980 1.578 15.434 1.00 76.94 100 ARG A O 1
ATOM 776 N N . ASP A 1 101 ? -3.140 0.897 15.327 1.00 82.56 101 ASP A N 1
ATOM 777 C CA . ASP A 1 101 ? -3.124 -0.385 16.028 1.00 82.56 101 ASP A CA 1
ATOM 778 C C . ASP A 1 101 ? -3.022 -1.583 15.072 1.00 82.56 101 ASP A C 1
ATOM 780 O O . ASP A 1 101 ? -3.105 -2.726 15.516 1.00 82.56 101 ASP A O 1
ATOM 784 N N . ALA A 1 102 ? -2.828 -1.342 13.770 1.00 82.81 102 ALA A N 1
ATOM 785 C CA . ALA A 1 102 ? -2.623 -2.411 12.806 1.00 82.81 102 ALA A CA 1
ATOM 786 C C . ALA A 1 102 ? -1.437 -3.294 13.206 1.00 82.81 102 ALA A C 1
ATOM 788 O O . ALA A 1 102 ? -0.407 -2.797 13.677 1.00 82.81 102 ALA A O 1
ATOM 789 N N . ASP A 1 103 ? -1.570 -4.594 12.927 1.00 90.25 103 ASP A N 1
ATOM 790 C CA . ASP A 1 103 ? -0.473 -5.552 13.028 1.00 90.25 103 ASP A CA 1
ATOM 791 C C . ASP A 1 103 ? 0.778 -4.964 12.338 1.00 90.25 103 ASP A C 1
ATOM 793 O O . ASP A 1 103 ? 0.704 -4.567 11.166 1.00 90.25 103 ASP A O 1
ATOM 797 N N . PRO A 1 104 ? 1.934 -4.885 13.025 1.00 91.38 104 PRO A N 1
ATOM 798 C CA . PRO A 1 104 ? 3.186 -4.464 12.411 1.00 91.38 104 PRO A CA 1
ATOM 799 C C . PRO A 1 104 ? 3.486 -5.184 11.088 1.00 91.38 104 PRO A C 1
ATOM 801 O O . PRO A 1 104 ? 3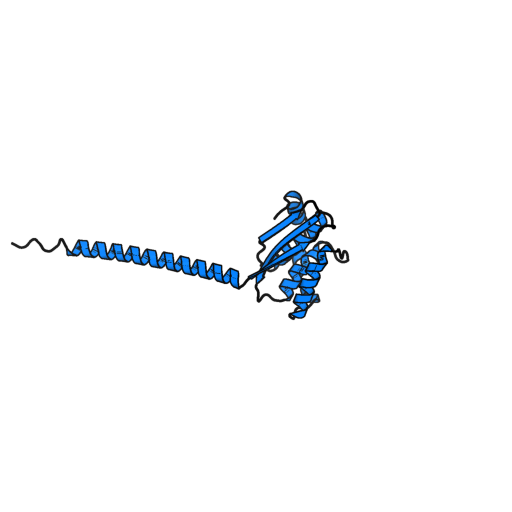.992 -4.552 10.157 1.00 91.38 104 PRO A O 1
ATOM 804 N N . ASN A 1 105 ? 3.122 -6.465 10.966 1.00 94.19 105 ASN A N 1
ATOM 805 C CA . ASN A 1 105 ? 3.275 -7.243 9.739 1.00 94.19 105 ASN A CA 1
ATOM 806 C C . ASN A 1 105 ? 2.488 -6.658 8.569 1.00 94.19 105 ASN A C 1
ATOM 808 O O . ASN A 1 105 ? 2.990 -6.677 7.452 1.00 94.19 105 ASN A O 1
ATOM 812 N N . LEU A 1 106 ? 1.303 -6.089 8.805 1.00 93.50 106 LEU A N 1
ATOM 813 C CA . LEU A 1 106 ? 0.489 -5.476 7.756 1.00 93.50 106 LEU A CA 1
ATOM 814 C C . LEU A 1 106 ? 1.178 -4.239 7.172 1.00 93.50 106 LEU A C 1
ATOM 816 O O . LEU A 1 106 ? 1.311 -4.111 5.956 1.00 93.50 106 LEU A O 1
ATOM 820 N N . ALA A 1 107 ? 1.671 -3.347 8.034 1.00 90.38 107 ALA A N 1
ATOM 821 C CA . ALA A 1 107 ? 2.410 -2.168 7.587 1.00 90.38 107 ALA A CA 1
ATOM 822 C C . ALA A 1 107 ? 3.712 -2.551 6.866 1.00 90.38 107 ALA A C 1
ATOM 824 O O . ALA A 1 107 ? 4.069 -1.940 5.857 1.00 90.38 107 ALA A O 1
ATOM 825 N N . GLY A 1 108 ? 4.401 -3.583 7.363 1.00 91.94 108 GLY A N 1
ATOM 826 C CA . GLY A 1 108 ? 5.571 -4.152 6.705 1.00 91.94 108 GLY A CA 1
ATOM 827 C C . GLY A 1 108 ? 5.242 -4.774 5.347 1.00 91.94 108 GLY A C 1
ATOM 828 O O . GLY A 1 108 ? 5.972 -4.538 4.393 1.00 91.94 108 GLY A O 1
ATOM 829 N N . ALA A 1 109 ? 4.143 -5.521 5.233 1.00 94.62 109 ALA A N 1
ATOM 830 C CA . ALA A 1 109 ? 3.718 -6.183 4.000 1.00 94.62 109 ALA A CA 1
ATOM 831 C C . ALA A 1 109 ? 3.352 -5.170 2.917 1.00 94.62 109 ALA A C 1
ATOM 833 O O . ALA A 1 109 ? 3.789 -5.310 1.779 1.00 94.62 109 ALA A O 1
ATOM 834 N N . ILE A 1 110 ? 2.611 -4.114 3.267 1.00 93.31 110 ILE A N 1
ATOM 835 C CA . ILE A 1 110 ? 2.285 -3.043 2.318 1.00 93.31 110 ILE A CA 1
ATOM 836 C C . ILE A 1 110 ? 3.567 -2.397 1.790 1.00 93.31 110 ILE A C 1
ATOM 838 O O . ILE A 1 110 ? 3.684 -2.214 0.583 1.00 93.31 110 ILE A O 1
ATOM 842 N N . ALA A 1 111 ? 4.544 -2.117 2.659 1.00 90.94 111 ALA A N 1
ATOM 843 C CA . ALA A 1 111 ? 5.838 -1.578 2.244 1.00 90.94 111 ALA A CA 1
ATOM 844 C C . ALA A 1 111 ? 6.651 -2.572 1.386 1.00 90.94 111 ALA A C 1
ATOM 846 O O . ALA A 1 111 ? 7.183 -2.187 0.354 1.00 90.94 111 ALA A O 1
ATOM 847 N N . ASP A 1 112 ? 6.725 -3.857 1.750 1.00 91.38 112 ASP A N 1
ATOM 848 C CA . ASP A 1 112 ? 7.468 -4.860 0.961 1.00 91.38 112 ASP A CA 1
ATOM 849 C C . ASP A 1 112 ? 6.777 -5.192 -0.377 1.00 91.38 112 ASP A C 1
ATOM 851 O O . ASP A 1 112 ? 7.438 -5.641 -1.311 1.00 91.38 112 ASP A O 1
ATOM 855 N N . GLY A 1 113 ? 5.471 -4.923 -0.498 1.00 91.00 113 GLY A N 1
ATOM 856 C CA . GLY A 1 113 ? 4.681 -5.145 -1.710 1.00 91.00 113 GLY A CA 1
ATOM 857 C C . GLY A 1 113 ? 5.225 -4.432 -2.948 1.00 91.00 113 GLY A C 1
ATOM 858 O O . GLY A 1 113 ? 5.242 -5.037 -4.016 1.00 91.00 113 GLY A O 1
ATOM 859 N N . GLY A 1 114 ? 5.720 -3.196 -2.818 1.00 89.75 114 GLY A N 1
ATOM 860 C CA . GLY A 1 114 ? 6.320 -2.471 -3.946 1.00 89.75 114 GLY A CA 1
ATOM 861 C C . GLY A 1 114 ? 7.585 -3.153 -4.460 1.00 89.75 114 GLY A C 1
ATOM 862 O O . GLY A 1 114 ? 7.679 -3.488 -5.640 1.00 89.75 114 GLY A O 1
ATOM 863 N N . ARG A 1 115 ? 8.493 -3.505 -3.543 1.00 87.25 115 ARG A N 1
ATOM 864 C CA . ARG A 1 115 ? 9.717 -4.261 -3.850 1.00 87.25 115 ARG A CA 1
ATOM 865 C C . ARG A 1 115 ? 9.437 -5.627 -4.485 1.00 87.25 115 ARG A C 1
ATOM 867 O O . ARG A 1 115 ? 10.153 -6.060 -5.380 1.00 87.25 115 ARG A O 1
ATOM 874 N N . GLN A 1 116 ? 8.430 -6.355 -4.004 1.00 88.12 116 GLN A N 1
ATOM 875 C CA . GLN A 1 116 ? 8.097 -7.655 -4.594 1.00 88.12 116 GLN A CA 1
ATOM 876 C C . GLN A 1 116 ? 7.463 -7.525 -5.978 1.00 88.12 116 GLN A C 1
ATOM 878 O O . GLN A 1 116 ? 7.699 -8.381 -6.830 1.00 88.12 116 GLN A O 1
ATOM 883 N N . ALA A 1 117 ? 6.694 -6.461 -6.206 1.00 88.38 117 ALA A N 1
ATOM 884 C CA . ALA A 1 117 ? 6.039 -6.204 -7.477 1.00 88.38 117 ALA A CA 1
ATOM 885 C C . ALA A 1 117 ? 7.027 -5.862 -8.606 1.00 88.38 117 ALA A C 1
ATOM 887 O O . ALA A 1 117 ? 6.835 -6.333 -9.724 1.00 88.38 117 ALA A O 1
ATOM 888 N N . GLU A 1 118 ? 8.099 -5.118 -8.316 1.00 78.00 118 GLU A N 1
ATOM 889 C CA . GLU A 1 118 ? 9.174 -4.822 -9.285 1.00 78.00 118 GLU A CA 1
ATOM 890 C C . GLU A 1 118 ? 10.163 -5.993 -9.496 1.00 78.00 118 GLU A C 1
ATOM 892 O O . GLU A 1 118 ? 10.938 -6.001 -10.458 1.00 78.00 118 GLU A O 1
ATOM 897 N N . GLY A 1 119 ? 10.114 -7.011 -8.627 1.00 70.69 119 GLY A N 1
ATOM 898 C CA . GLY A 1 119 ? 10.883 -8.252 -8.725 1.00 70.69 119 GLY A CA 1
ATOM 899 C C . GLY A 1 119 ? 12.052 -8.368 -7.736 1.00 70.69 119 GLY A C 1
ATOM 900 O O . GLY A 1 119 ? 12.811 -7.434 -7.484 1.00 70.69 119 GLY A O 1
ATOM 901 N N . VAL A 1 120 ? 12.237 -9.576 -7.192 1.00 53.88 120 VAL A N 1
ATOM 902 C CA . VAL A 1 120 ? 13.292 -9.893 -6.212 1.00 53.88 120 VAL A CA 1
ATOM 903 C C . VAL A 1 120 ? 14.688 -9.749 -6.836 1.00 53.88 120 VAL A C 1
ATOM 905 O O . VAL A 1 120 ? 14.964 -10.321 -7.887 1.00 53.88 120 VAL A O 1
ATOM 908 N N . GLY A 1 121 ? 15.586 -9.018 -6.165 1.00 48.31 121 GLY A N 1
ATOM 909 C CA . GLY A 1 121 ? 16.984 -8.826 -6.589 1.00 48.31 121 GLY A CA 1
ATOM 910 C C . GLY A 1 121 ? 17.242 -7.539 -7.375 1.00 48.31 121 GLY A C 1
ATOM 911 O O . GLY A 1 121 ? 18.389 -7.235 -7.694 1.00 48.31 121 GLY A O 1
ATOM 912 N N . ARG A 1 122 ? 16.198 -6.752 -7.640 1.00 57.69 122 ARG A N 1
ATOM 913 C CA . ARG A 1 122 ? 16.297 -5.411 -8.219 1.00 57.69 122 ARG A CA 1
ATOM 914 C C . ARG A 1 122 ? 16.209 -4.372 -7.106 1.00 57.69 122 ARG A C 1
ATOM 916 O O . ARG A 1 122 ? 15.285 -3.579 -7.063 1.00 57.69 122 ARG A O 1
ATOM 923 N N . ASP A 1 123 ? 17.150 -4.416 -6.160 1.00 54.25 123 ASP A N 1
ATOM 924 C CA . ASP A 1 123 ? 17.218 -3.435 -5.067 1.00 54.25 123 ASP A CA 1
ATOM 925 C C . ASP A 1 123 ? 17.628 -2.067 -5.631 1.00 54.25 123 ASP A C 1
ATOM 927 O O . ASP A 1 123 ? 18.799 -1.674 -5.641 1.00 54.25 123 ASP A O 1
ATOM 931 N N . HIS A 1 124 ? 16.645 -1.332 -6.135 1.00 58.28 124 HIS A N 1
ATOM 932 C CA . HIS A 1 124 ? 16.839 0.025 -6.600 1.00 58.28 124 HIS A CA 1
ATOM 933 C C . HIS A 1 124 ? 16.756 1.034 -5.442 1.00 58.28 124 HIS A C 1
ATOM 935 O O . HIS A 1 124 ? 16.206 0.763 -4.370 1.00 58.28 124 HIS A O 1
ATOM 941 N N . TYR A 1 125 ? 17.318 2.232 -5.642 1.00 55.22 125 TYR A N 1
ATOM 942 C CA . TYR A 1 125 ? 17.341 3.297 -4.629 1.00 55.22 125 TYR A CA 1
ATOM 943 C C . TYR A 1 125 ? 15.933 3.660 -4.112 1.00 55.22 125 TYR A C 1
ATOM 945 O O . TYR A 1 125 ? 15.803 4.009 -2.935 1.00 55.22 125 TYR A O 1
ATOM 953 N N . GLY A 1 126 ? 14.894 3.495 -4.944 1.00 57.03 126 GLY A N 1
ATOM 954 C CA . GLY A 1 126 ? 13.488 3.758 -4.613 1.00 57.03 126 GLY A CA 1
ATOM 955 C C . GLY A 1 126 ? 12.945 2.967 -3.420 1.00 57.03 126 GLY A C 1
ATOM 956 O O . GLY A 1 126 ? 12.205 3.521 -2.614 1.00 57.03 126 GLY A O 1
ATOM 957 N N . CYS A 1 127 ? 13.408 1.732 -3.209 1.00 70.88 127 CYS A N 1
ATOM 958 C CA . CYS A 1 127 ? 12.928 0.853 -2.135 1.00 70.88 127 CYS A CA 1
ATOM 959 C C . CYS A 1 127 ? 13.513 1.167 -0.744 1.00 70.88 127 CYS A C 1
ATOM 961 O O . CYS A 1 127 ? 13.140 0.545 0.256 1.00 70.88 127 CYS A O 1
ATOM 963 N N . ARG A 1 128 ? 14.459 2.112 -0.616 1.00 75.62 128 ARG A N 1
ATOM 964 C CA . ARG A 1 128 ? 15.125 2.396 0.675 1.00 75.62 128 ARG A CA 1
ATOM 965 C C . ARG A 1 128 ? 14.150 2.881 1.743 1.00 75.62 128 ARG A C 1
ATOM 967 O O . ARG A 1 128 ? 14.327 2.564 2.922 1.00 75.62 128 ARG A O 1
ATOM 974 N N . SER A 1 129 ? 13.146 3.664 1.352 1.00 77.00 129 SER A N 1
ATOM 975 C CA . SER A 1 129 ? 12.118 4.134 2.281 1.00 77.00 129 SER A CA 1
ATOM 976 C C . SER A 1 129 ? 11.251 2.987 2.793 1.00 77.00 129 SER A C 1
ATOM 978 O O . SER A 1 129 ? 10.984 2.896 3.994 1.00 77.00 129 SER A O 1
ATOM 980 N N . ASP A 1 130 ? 10.921 2.047 1.918 1.00 84.44 130 ASP A N 1
ATOM 981 C CA . ASP A 1 130 ? 10.090 0.892 2.247 1.00 84.44 130 ASP A CA 1
ATOM 982 C C . ASP A 1 130 ? 10.830 -0.054 3.169 1.00 84.44 130 ASP A C 1
ATOM 984 O O . ASP A 1 130 ? 10.297 -0.477 4.192 1.00 84.44 130 ASP A O 1
ATOM 988 N N . GLN A 1 131 ? 12.115 -0.275 2.900 1.00 85.06 131 GLN A N 1
ATOM 989 C CA . GLN A 1 131 ? 12.985 -1.053 3.773 1.00 85.06 131 GLN A CA 1
ATOM 990 C C . GLN A 1 131 ? 13.089 -0.445 5.176 1.00 85.06 131 GLN A C 1
ATOM 992 O O . GLN A 1 131 ? 13.127 -1.181 6.165 1.00 85.06 131 GLN A O 1
ATOM 997 N N . ARG A 1 132 ? 13.084 0.891 5.318 1.00 87.06 132 ARG A N 1
ATOM 998 C CA . ARG A 1 132 ? 12.994 1.525 6.647 1.00 87.06 132 ARG A CA 1
ATOM 999 C C . ARG A 1 132 ? 11.664 1.210 7.328 1.00 87.06 132 ARG A C 1
ATOM 1001 O O . ARG A 1 132 ? 11.667 0.934 8.529 1.00 87.06 132 ARG A O 1
ATOM 1008 N N . THR A 1 133 ? 10.560 1.223 6.585 1.00 87.31 133 THR A N 1
ATOM 1009 C CA . THR A 1 133 ? 9.227 0.878 7.099 1.00 87.31 133 THR A CA 1
ATOM 1010 C C . THR A 1 133 ? 9.150 -0.590 7.514 1.00 87.31 133 THR A C 1
ATOM 1012 O O . THR A 1 133 ? 8.708 -0.874 8.626 1.00 87.31 133 THR A O 1
ATOM 1015 N N . VAL A 1 134 ? 9.685 -1.518 6.716 1.00 89.31 134 VAL A N 1
ATOM 1016 C CA . VAL A 1 134 ? 9.766 -2.942 7.078 1.00 89.31 134 VAL A CA 1
ATOM 1017 C C . VAL A 1 134 ? 10.633 -3.143 8.324 1.00 89.31 134 VAL A C 1
ATOM 1019 O O . VAL A 1 134 ? 10.218 -3.810 9.269 1.00 89.31 134 VAL A O 1
ATOM 1022 N N . ARG A 1 135 ? 11.811 -2.513 8.401 1.00 90.44 135 ARG A N 1
ATOM 1023 C CA . ARG A 1 135 ? 12.654 -2.572 9.612 1.00 90.44 135 ARG A CA 1
ATOM 1024 C C . ARG A 1 135 ? 11.936 -2.004 10.838 1.00 90.44 135 ARG A C 1
ATOM 1026 O O . ARG A 1 135 ? 12.107 -2.510 11.944 1.00 90.44 135 ARG A O 1
ATOM 1033 N N . ALA A 1 136 ? 11.142 -0.948 10.672 1.00 89.44 136 ALA A N 1
ATOM 1034 C CA . ALA A 1 136 ? 10.332 -0.391 11.752 1.00 89.44 136 ALA A CA 1
ATOM 1035 C C . ALA A 1 136 ? 9.205 -1.342 12.188 1.00 89.44 136 ALA A C 1
ATOM 1037 O O . ALA A 1 136 ? 8.976 -1.467 13.389 1.00 89.44 136 ALA A O 1
ATOM 1038 N N . ALA A 1 137 ? 8.556 -2.034 11.250 1.00 90.75 137 ALA A N 1
ATOM 1039 C CA . ALA A 1 137 ? 7.570 -3.073 11.541 1.00 90.75 137 ALA A CA 1
ATOM 1040 C C . ALA A 1 137 ? 8.181 -4.228 12.348 1.00 90.75 137 ALA A C 1
ATOM 1042 O O . ALA A 1 137 ? 7.638 -4.610 13.381 1.00 90.75 137 ALA A O 1
ATOM 1043 N N . ILE A 1 138 ? 9.362 -4.709 11.950 1.00 93.19 138 ILE A N 1
ATOM 1044 C CA . ILE A 1 138 ? 10.078 -5.774 12.671 1.00 93.19 138 ILE A CA 1
ATOM 1045 C C . ILE A 1 138 ? 10.424 -5.332 14.100 1.00 93.19 138 ILE A C 1
ATOM 1047 O O . ILE A 1 138 ? 10.149 -6.047 15.058 1.00 93.19 138 ILE A O 1
ATOM 1051 N N . ARG A 1 13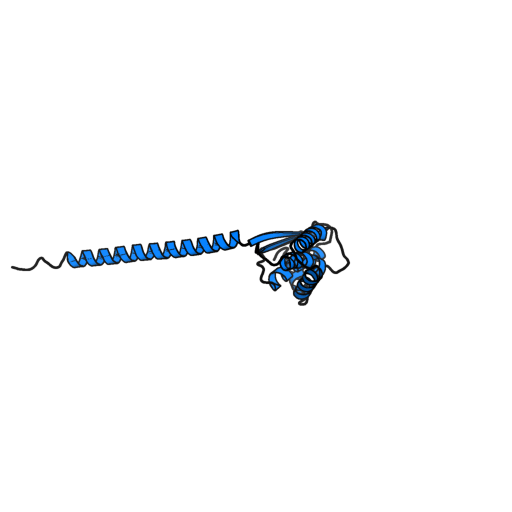9 ? 10.932 -4.104 14.281 1.00 93.62 139 ARG A N 1
ATOM 1052 C CA . ARG A 1 139 ? 11.203 -3.545 15.623 1.00 93.62 139 ARG A CA 1
ATOM 1053 C C . ARG A 1 139 ? 9.962 -3.423 16.509 1.00 93.62 139 ARG A C 1
ATOM 1055 O O . ARG A 1 139 ? 10.099 -3.329 17.722 1.00 93.62 139 ARG A O 1
ATOM 1062 N N . ARG A 1 140 ? 8.769 -3.397 15.916 1.00 89.88 140 ARG A N 1
ATOM 1063 C CA . ARG A 1 140 ? 7.481 -3.351 16.618 1.00 89.88 140 ARG A CA 1
ATOM 1064 C C . ARG A 1 140 ? 6.887 -4.738 16.893 1.00 89.88 140 ARG A C 1
ATOM 1066 O O . ARG A 1 140 ? 5.762 -4.802 17.368 1.00 89.88 140 ARG A O 1
ATOM 1073 N N . GLY A 1 141 ? 7.623 -5.817 16.617 1.00 92.75 141 GLY A N 1
ATOM 1074 C CA . GLY A 1 141 ? 7.187 -7.197 16.856 1.00 92.75 141 GLY A CA 1
ATOM 1075 C C . GLY A 1 141 ? 6.715 -7.944 15.606 1.00 92.75 141 GLY A C 1
ATOM 1076 O O . GLY A 1 141 ? 6.237 -9.066 15.727 1.00 92.75 141 GLY A O 1
ATOM 1077 N N . GLY A 1 142 ? 6.845 -7.349 14.416 1.00 93.38 142 GLY A N 1
ATOM 1078 C CA . GLY A 1 142 ? 6.604 -8.056 13.158 1.00 93.38 142 GLY A CA 1
ATOM 1079 C C . GLY A 1 142 ? 7.700 -9.077 12.828 1.00 93.38 142 GLY A C 1
ATOM 1080 O O . GLY A 1 142 ? 8.838 -8.969 13.285 1.00 93.38 142 GLY A O 1
ATOM 1081 N N . ASP A 1 143 ? 7.375 -10.039 11.971 1.00 95.56 143 ASP A N 1
ATOM 1082 C CA . ASP A 1 143 ? 8.274 -11.077 11.470 1.00 95.56 143 ASP A CA 1
ATOM 1083 C C . ASP A 1 143 ? 8.533 -10.892 9.968 1.00 95.56 143 ASP A C 1
ATOM 1085 O O . ASP A 1 143 ? 7.604 -10.787 9.162 1.00 95.56 143 ASP A O 1
ATOM 1089 N N . ARG A 1 144 ? 9.812 -10.893 9.567 1.00 93.94 144 ARG A N 1
ATOM 1090 C CA . ARG A 1 144 ? 10.217 -10.657 8.171 1.00 93.94 144 ARG A CA 1
ATOM 1091 C C . ARG A 1 144 ? 9.599 -11.679 7.216 1.00 93.94 144 ARG A C 1
ATOM 1093 O O . ARG A 1 144 ? 9.128 -11.281 6.154 1.00 93.94 144 ARG A O 1
ATOM 1100 N N . LYS A 1 145 ? 9.562 -12.964 7.586 1.00 95.69 145 LYS A N 1
ATOM 1101 C CA . LYS A 1 145 ? 9.001 -14.015 6.716 1.00 95.69 145 LYS A CA 1
ATOM 1102 C C . LYS A 1 145 ? 7.498 -13.842 6.543 1.00 95.69 145 LYS A C 1
ATOM 1104 O O . LYS A 1 145 ? 6.962 -14.082 5.466 1.00 95.69 145 LYS A O 1
ATOM 1109 N N . THR A 1 146 ? 6.804 -13.433 7.597 1.00 96.19 146 THR A N 1
ATOM 1110 C CA . THR A 1 146 ? 5.368 -13.151 7.558 1.00 96.19 146 THR A CA 1
ATOM 1111 C C . THR A 1 146 ? 5.068 -11.944 6.679 1.00 96.19 146 THR A C 1
ATOM 1113 O O . THR A 1 146 ? 4.235 -12.064 5.787 1.00 96.19 146 THR A O 1
ATOM 1116 N N . ILE A 1 147 ? 5.818 -10.852 6.832 1.00 94.38 147 ILE A N 1
ATOM 1117 C CA . ILE A 1 147 ? 5.749 -9.673 5.955 1.00 94.38 147 ILE A CA 1
ATOM 1118 C C . ILE A 1 147 ? 5.915 -10.063 4.480 1.00 94.38 147 ILE A C 1
ATOM 1120 O O . ILE A 1 147 ? 5.079 -9.711 3.648 1.00 94.38 147 ILE A O 1
ATOM 1124 N N . GLU A 1 148 ? 6.964 -10.824 4.159 1.00 93.06 148 GLU A N 1
ATOM 1125 C CA . GLU A 1 148 ? 7.248 -11.242 2.783 1.00 93.06 148 GLU A CA 1
ATOM 1126 C C . GLU A 1 148 ? 6.160 -12.165 2.225 1.00 93.06 148 GLU A C 1
ATOM 1128 O O . GLU A 1 148 ? 5.744 -11.998 1.080 1.00 93.06 148 GLU A O 1
ATOM 1133 N N . ARG A 1 149 ? 5.655 -13.113 3.026 1.00 95.06 149 ARG A N 1
ATOM 1134 C CA . ARG A 1 149 ? 4.556 -14.001 2.614 1.00 95.06 149 ARG A CA 1
ATOM 1135 C C . ARG A 1 149 ? 3.265 -13.238 2.365 1.00 95.06 149 ARG A C 1
ATOM 1137 O O . ARG A 1 149 ? 2.580 -13.548 1.399 1.00 95.06 149 ARG A O 1
ATOM 1144 N N . MET A 1 150 ? 2.942 -12.268 3.218 1.00 96.06 150 MET A N 1
ATOM 1145 C CA . MET A 1 150 ? 1.744 -11.445 3.071 1.00 96.06 150 MET A CA 1
ATOM 1146 C C . MET A 1 150 ? 1.799 -10.596 1.797 1.00 96.06 150 MET A C 1
ATOM 1148 O O . MET A 1 150 ? 0.840 -10.555 1.029 1.00 96.06 150 MET A O 1
ATOM 1152 N N . ALA A 1 151 ? 2.943 -9.962 1.532 1.00 92.38 151 ALA A N 1
ATOM 1153 C CA . ALA A 1 151 ? 3.159 -9.230 0.288 1.00 92.38 151 ALA A CA 1
ATOM 1154 C C . ALA A 1 151 ? 3.064 -10.158 -0.937 1.00 92.38 151 ALA A C 1
ATOM 1156 O O . ALA A 1 151 ? 2.348 -9.847 -1.884 1.00 92.38 151 ALA A O 1
ATOM 1157 N N . ALA A 1 152 ? 3.706 -11.330 -0.899 1.00 91.88 152 ALA A N 1
ATOM 1158 C CA . ALA A 1 152 ? 3.650 -12.297 -1.995 1.00 91.88 152 ALA A CA 1
ATOM 1159 C C . ALA A 1 152 ? 2.221 -12.792 -2.264 1.00 91.88 152 ALA A C 1
ATOM 1161 O O . ALA A 1 152 ? 1.818 -12.916 -3.419 1.00 91.88 152 ALA A O 1
ATOM 1162 N N . ASP A 1 153 ? 1.455 -13.073 -1.206 1.00 94.44 153 ASP A N 1
ATOM 1163 C CA . ASP A 1 153 ? 0.062 -13.520 -1.283 1.00 94.44 153 ASP A CA 1
ATOM 1164 C C . ASP A 1 153 ? -0.824 -12.504 -2.013 1.00 94.44 153 ASP A C 1
ATOM 1166 O O . ASP A 1 153 ? -1.507 -12.859 -2.976 1.00 94.44 153 ASP A O 1
ATOM 1170 N N . ALA A 1 154 ? -0.717 -11.226 -1.645 1.00 92.31 154 ALA A N 1
ATOM 1171 C CA . ALA A 1 154 ? -1.484 -10.153 -2.274 1.00 92.31 154 ALA A CA 1
ATOM 1172 C C . ALA A 1 154 ? -1.172 -9.953 -3.771 1.00 92.31 154 ALA A C 1
ATOM 1174 O O . ALA A 1 154 ? -2.010 -9.453 -4.527 1.00 92.31 154 ALA A O 1
ATOM 1175 N N . LEU A 1 155 ? 0.023 -10.343 -4.221 1.00 91.69 155 LEU A N 1
ATOM 1176 C CA . LEU A 1 155 ? 0.480 -10.147 -5.600 1.00 91.69 155 LEU A CA 1
ATOM 1177 C C . LEU A 1 155 ? 0.231 -11.359 -6.511 1.00 91.69 155 LEU A C 1
ATOM 1179 O O . LEU A 1 155 ? 0.396 -11.241 -7.728 1.00 91.69 155 LEU A O 1
ATOM 1183 N N . ARG A 1 156 ? -0.233 -12.504 -5.982 1.00 87.81 156 ARG A N 1
ATOM 1184 C CA . ARG A 1 156 ? -0.489 -13.725 -6.782 1.00 87.81 156 ARG A CA 1
ATOM 1185 C C . ARG A 1 156 ? -1.489 -13.521 -7.920 1.00 87.81 156 ARG A C 1
ATOM 1187 O O . ARG A 1 156 ? -1.413 -14.215 -8.927 1.00 87.81 156 ARG A O 1
ATOM 1194 N N . GLY A 1 157 ? -2.400 -12.555 -7.789 1.00 81.19 157 GLY A N 1
ATOM 1195 C CA . GLY A 1 157 ? -3.362 -12.187 -8.834 1.00 81.19 157 GLY A CA 1
ATOM 1196 C C . GLY A 1 157 ? -2.760 -11.445 -10.039 1.00 81.19 157 GLY A C 1
ATOM 1197 O O . GLY A 1 157 ? -3.506 -11.056 -10.941 1.00 81.19 157 GLY A O 1
ATOM 1198 N N . GLY A 1 158 ? -1.441 -11.218 -10.054 1.00 83.62 158 GLY A N 1
ATOM 1199 C CA . GLY A 1 158 ? -0.720 -10.505 -11.109 1.00 83.62 158 GLY A CA 1
ATOM 1200 C C . GLY A 1 158 ? -0.935 -8.989 -11.079 1.00 83.62 158 GLY A C 1
ATOM 1201 O O . GLY A 1 158 ? -1.806 -8.483 -10.376 1.00 83.62 158 GLY A O 1
ATOM 1202 N N . LEU A 1 159 ? -0.144 -8.240 -11.853 1.00 84.88 159 LEU A N 1
ATOM 1203 C CA . LEU A 1 159 ? -0.136 -6.763 -11.836 1.00 84.88 159 LEU A CA 1
ATOM 1204 C C . LEU A 1 159 ? -0.592 -6.120 -13.154 1.00 84.88 159 LEU A C 1
ATOM 1206 O O . LEU A 1 159 ? -1.015 -4.967 -13.158 1.00 84.88 159 LEU A O 1
ATOM 1210 N N . GLY A 1 160 ? -0.540 -6.869 -14.263 1.00 82.88 160 GLY A N 1
ATOM 1211 C CA . GLY A 1 160 ? -0.521 -6.319 -15.627 1.00 82.88 160 GLY A CA 1
ATOM 1212 C C . GLY A 1 160 ? -1.609 -5.286 -15.928 1.00 82.88 160 GLY A C 1
ATOM 1213 O O . GLY A 1 160 ? -1.299 -4.148 -16.263 1.00 82.88 160 GLY A O 1
ATOM 1214 N N . ARG A 1 161 ? -2.886 -5.632 -15.714 1.00 87.50 161 ARG A N 1
ATOM 1215 C CA . ARG A 1 161 ? -4.004 -4.713 -16.011 1.00 87.50 161 ARG A CA 1
ATOM 1216 C C . ARG A 1 161 ? -3.983 -3.430 -15.178 1.00 87.50 161 ARG A C 1
ATOM 1218 O O . ARG A 1 161 ? -4.494 -2.408 -15.623 1.00 87.50 161 ARG A O 1
ATOM 1225 N N . ASP A 1 162 ? -3.444 -3.471 -13.968 1.00 89.00 162 ASP A N 1
ATOM 1226 C CA . ASP A 1 162 ? -3.414 -2.310 -13.077 1.00 89.00 162 ASP A CA 1
ATOM 1227 C C . ASP A 1 162 ? -2.237 -1.396 -13.411 1.00 89.00 162 ASP A C 1
ATOM 1229 O O . ASP A 1 162 ? -2.412 -0.180 -13.485 1.00 89.00 162 ASP A O 1
ATOM 1233 N N . VAL A 1 163 ? -1.088 -1.995 -13.728 1.00 88.38 163 VAL A N 1
ATOM 1234 C CA . VAL A 1 163 ? 0.099 -1.295 -14.233 1.00 88.38 163 VAL A CA 1
ATOM 1235 C C . VAL A 1 163 ? -0.224 -0.561 -15.527 1.00 88.38 163 VAL A C 1
ATOM 1237 O O . VAL A 1 163 ? 0.032 0.636 -15.623 1.00 88.38 163 VAL A O 1
ATOM 1240 N N . ASP A 1 164 ? -0.868 -1.222 -16.491 1.00 90.50 164 ASP A N 1
ATOM 1241 C CA . ASP A 1 164 ? -1.217 -0.593 -17.768 1.00 90.50 164 ASP A CA 1
ATOM 1242 C C . ASP A 1 164 ? -2.207 0.568 -17.578 1.00 90.50 164 ASP A C 1
ATOM 1244 O O . ASP A 1 164 ? -2.091 1.613 -18.223 1.00 90.50 164 ASP A O 1
ATOM 1248 N N . ARG A 1 165 ? -3.173 0.438 -16.655 1.00 91.00 165 ARG A N 1
ATOM 1249 C CA . ARG A 1 165 ? -4.092 1.542 -16.333 1.00 91.00 165 ARG A CA 1
ATOM 1250 C C . ARG A 1 165 ? -3.363 2.724 -15.697 1.00 91.00 165 ARG A C 1
ATOM 1252 O O . ARG A 1 165 ? -3.660 3.861 -16.066 1.00 91.00 165 ARG A O 1
ATOM 1259 N N . LEU A 1 166 ? -2.433 2.471 -14.777 1.00 88.69 166 LEU A N 1
ATOM 1260 C CA . LEU A 1 166 ? -1.643 3.517 -14.126 1.00 88.69 166 LEU A CA 1
ATOM 1261 C C . LEU A 1 166 ? -0.712 4.214 -15.122 1.00 88.69 166 LEU A C 1
ATOM 1263 O O . LEU A 1 166 ? -0.681 5.439 -15.166 1.00 88.69 166 LEU A O 1
ATOM 1267 N N . MET A 1 167 ? -0.043 3.449 -15.983 1.00 88.75 167 MET A N 1
ATOM 1268 C CA . MET A 1 167 ? 0.823 3.959 -17.048 1.00 88.75 167 MET A CA 1
ATOM 1269 C C . MET A 1 167 ? 0.078 4.860 -18.035 1.00 88.75 167 MET A C 1
ATOM 1271 O O . MET A 1 167 ? 0.582 5.916 -18.410 1.00 88.75 167 MET A O 1
ATOM 1275 N N . ASN A 1 168 ? -1.142 4.480 -18.423 1.00 90.06 168 ASN A N 1
ATOM 1276 C CA . ASN A 1 168 ? -1.932 5.244 -19.389 1.00 90.06 168 ASN A CA 1
ATOM 1277 C C . ASN A 1 168 ? -2.585 6.496 -18.789 1.00 90.06 168 ASN A C 1
ATOM 1279 O O . ASN A 1 168 ? -2.796 7.481 -19.493 1.00 90.06 168 ASN A O 1
ATOM 1283 N N . ARG A 1 169 ? -2.956 6.460 -17.504 1.00 90.25 169 ARG A N 1
ATOM 1284 C CA . ARG A 1 169 ? -3.710 7.547 -16.850 1.00 90.25 169 ARG A CA 1
ATOM 1285 C C . ARG A 1 169 ? -2.848 8.449 -15.972 1.00 90.25 169 ARG A C 1
ATOM 1287 O O . ARG A 1 169 ? -3.317 9.507 -15.562 1.00 90.25 169 ARG A O 1
ATOM 1294 N N . GLY A 1 170 ? -1.648 8.003 -15.610 1.00 86.19 170 GLY A N 1
ATOM 1295 C CA . GLY A 1 170 ? -0.777 8.624 -14.610 1.00 86.19 170 GLY A CA 1
ATOM 1296 C C . GLY A 1 170 ? -1.278 8.509 -13.164 1.00 86.19 170 GLY A C 1
ATOM 1297 O O . GLY A 1 170 ? -0.524 8.823 -12.248 1.00 86.19 170 GLY A O 1
ATOM 1298 N N . ARG A 1 171 ? -2.528 8.070 -12.931 1.00 89.38 171 ARG A N 1
ATOM 1299 C CA . ARG A 1 171 ? -3.152 7.972 -11.598 1.00 89.38 171 ARG A CA 1
ATOM 1300 C C . ARG A 1 171 ? -4.278 6.933 -11.505 1.00 89.38 171 ARG A C 1
ATOM 1302 O O . ARG A 1 171 ? -4.961 6.685 -12.506 1.00 89.38 171 ARG A O 1
ATOM 1309 N N . LEU A 1 172 ? -4.505 6.397 -10.299 1.00 83.62 172 LEU A N 1
ATOM 1310 C CA . LEU A 1 172 ? -5.542 5.420 -9.919 1.00 83.62 172 LEU A CA 1
ATOM 1311 C C . LEU A 1 172 ? -6.113 5.635 -8.513 1.00 83.62 172 LEU A C 1
ATOM 1313 O O . LEU A 1 172 ? -5.376 6.071 -7.601 1.00 83.62 172 LEU A O 1
#

Radius of gyration: 27.24 Å; chains: 1; bounding box: 94×45×46 Å